Protein AF-A0A957KUV3-F1 (afdb_monomer_lite)

Foldseek 3Di:
DVVVVVVVVVVVVVVVVVVLVPDPVNVVVDPDPDPPDPCCVPVVVVVVVVVLVVVLVVLVVVLVVLLVLVVDDPPDPSNVVCVVVVPDSVVSSVVSCVVNVVSVVVVVVVVVVD

Secondary structure (DSSP, 8-state):
-HHHHHHHHHHHHHHHHHHHHH-HHHHTTS------SHHHHHHHHHHHHHHHHHHHHHHHHHHHHHHHHTTSPTTSHHHHHHHHTT--HHHHHHHHHHHHHHHHHHHHHHHHT-

pLDDT: mean 89.15, std 7.23, range [62.38, 97.25]

Sequence (114 aa):
MTRYFVTFATLLATIGWLVLSYMPQVAGRLPQLSFDSEFAAWSLPILASLTLLAFIGLQVNLVGATRGMFRHAPGSDEAEAVALFNLTRGRELFWTVIPLVSTAMLAFWLWAAR

Structure (mmCIF, N/CA/C/O backbone):
data_AF-A0A957KUV3-F1
#
_entry.id   AF-A0A957KUV3-F1
#
loop_
_atom_site.group_PDB
_atom_site.id
_atom_site.type_symbol
_atom_site.label_atom_id
_atom_site.label_alt_id
_atom_site.label_comp_id
_atom_site.label_asym_id
_atom_site.label_entity_id
_atom_site.label_seq_id
_atom_site.pdbx_PDB_ins_code
_atom_site.Cartn_x
_atom_site.Cartn_y
_atom_site.Cartn_z
_atom_site.occupancy
_atom_site.B_iso_or_equiv
_atom_site.auth_seq_id
_atom_site.auth_comp_id
_atom_site.auth_asym_id
_atom_site.auth_atom_id
_atom_site.pdbx_PDB_model_num
ATOM 1 N N . MET A 1 1 ? -29.167 -19.156 -19.727 1.00 62.38 1 MET A N 1
ATOM 2 C CA . MET A 1 1 ? -27.972 -19.756 -20.367 1.00 62.38 1 MET A CA 1
ATOM 3 C C . MET A 1 1 ? -26.865 -18.736 -20.635 1.00 62.38 1 MET A C 1
ATOM 5 O O . MET A 1 1 ? -25.726 -19.018 -20.296 1.00 62.38 1 MET A O 1
ATOM 9 N N . THR A 1 2 ? -27.176 -17.529 -21.120 1.00 81.69 2 THR A N 1
ATOM 10 C CA . THR A 1 2 ? -26.186 -16.477 -21.438 1.00 81.69 2 THR A CA 1
ATOM 11 C C . THR A 1 2 ? -25.291 -16.064 -2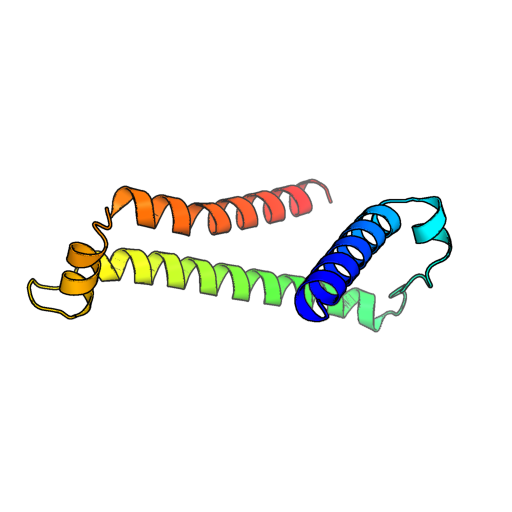0.262 1.00 81.69 2 THR A C 1
ATOM 13 O O . THR A 1 2 ? -24.090 -15.928 -20.442 1.00 81.69 2 THR A O 1
ATOM 16 N N . ARG A 1 3 ? -25.834 -15.939 -19.038 1.00 83.69 3 ARG A N 1
ATOM 17 C CA . ARG A 1 3 ? -25.037 -15.602 -17.839 1.00 83.69 3 ARG A CA 1
ATOM 18 C C . ARG A 1 3 ? -23.945 -16.632 -17.537 1.00 83.69 3 ARG A C 1
ATOM 20 O O . ARG A 1 3 ? -22.797 -16.249 -17.380 1.00 83.69 3 ARG A O 1
ATOM 27 N N . TYR A 1 4 ? -24.287 -17.922 -17.509 1.00 93.00 4 TYR A N 1
ATOM 28 C CA . TYR A 1 4 ? -23.316 -18.984 -17.223 1.00 93.00 4 TYR A CA 1
ATOM 29 C C . TYR A 1 4 ? -22.239 -19.088 -18.301 1.00 93.00 4 TYR A C 1
ATOM 31 O O . TYR A 1 4 ? -21.070 -19.256 -17.974 1.00 93.00 4 TYR A O 1
ATOM 39 N N . PHE A 1 5 ? -22.621 -18.922 -19.569 1.00 95.81 5 PHE A N 1
ATOM 40 C CA . PHE A 1 5 ? -21.666 -18.889 -20.672 1.00 95.81 5 PHE A CA 1
ATOM 41 C C . PHE A 1 5 ? -20.685 -17.717 -20.542 1.00 95.81 5 PHE A C 1
ATOM 43 O O . PHE A 1 5 ? -19.481 -17.927 -20.638 1.00 95.81 5 PHE A O 1
ATOM 50 N N . VAL A 1 6 ? -21.177 -16.505 -20.257 1.00 93.88 6 VAL A N 1
ATOM 51 C CA . VAL A 1 6 ? -20.323 -15.320 -20.069 1.00 93.88 6 VAL A CA 1
ATOM 52 C C . VAL A 1 6 ? -19.405 -15.493 -18.862 1.00 93.88 6 VAL A C 1
ATOM 54 O O . VAL A 1 6 ? -18.205 -15.297 -18.997 1.00 93.88 6 VAL A O 1
ATOM 57 N N . THR A 1 7 ? -19.922 -15.931 -17.710 1.00 94.06 7 THR A N 1
ATOM 58 C CA . THR A 1 7 ? -19.099 -16.189 -16.517 1.00 94.06 7 THR A CA 1
ATOM 59 C C . THR A 1 7 ? -18.006 -17.218 -16.796 1.00 94.06 7 THR A C 1
ATOM 61 O O . THR A 1 7 ? -16.856 -17.010 -16.418 1.00 94.06 7 THR A O 1
ATOM 64 N N . PHE A 1 8 ? -18.342 -18.309 -17.487 1.00 96.56 8 PHE A N 1
ATOM 65 C CA . PHE A 1 8 ? -17.379 -19.347 -17.839 1.00 96.56 8 PHE A CA 1
ATOM 66 C C . PHE A 1 8 ? -16.333 -18.848 -18.846 1.00 96.56 8 PHE A C 1
ATOM 68 O O . PHE A 1 8 ? -15.144 -19.102 -18.673 1.00 96.56 8 PHE A O 1
ATOM 75 N N . ALA A 1 9 ? -16.749 -18.077 -19.853 1.00 96.19 9 ALA A N 1
ATOM 76 C CA . ALA A 1 9 ? -15.846 -17.459 -20.818 1.00 96.19 9 ALA A CA 1
ATOM 77 C C . ALA A 1 9 ? -14.889 -16.461 -20.148 1.00 96.19 9 ALA A C 1
ATOM 79 O O . ALA A 1 9 ? -13.693 -16.487 -20.427 1.00 96.19 9 ALA A O 1
ATOM 80 N N . THR A 1 10 ? -15.382 -15.626 -19.228 1.00 94.25 10 THR A N 1
ATOM 81 C CA . THR A 1 10 ? -14.542 -14.706 -18.450 1.00 94.25 10 THR A CA 1
ATOM 82 C C . THR A 1 10 ? -13.556 -15.472 -17.580 1.00 94.25 10 THR A C 1
ATOM 84 O O . THR A 1 10 ? -12.376 -15.147 -17.596 1.00 94.25 10 THR A O 1
ATOM 87 N N . LEU A 1 11 ? -13.999 -16.522 -16.882 1.00 95.50 11 LEU A N 1
ATOM 88 C CA . LEU A 1 11 ? -13.117 -17.362 -16.072 1.00 95.50 11 LEU A CA 1
ATOM 89 C C . LEU A 1 11 ? -11.994 -17.977 -16.918 1.00 95.50 11 LEU A C 1
ATOM 91 O O . LEU A 1 11 ? -10.827 -17.883 -16.544 1.00 95.50 11 LEU A O 1
ATOM 95 N N . LEU A 1 12 ? -12.327 -18.561 -18.074 1.00 97.25 12 LEU A N 1
ATOM 96 C CA . LEU A 1 12 ? -11.334 -19.117 -18.994 1.00 97.25 12 LEU A CA 1
ATOM 97 C C . LEU A 1 12 ? -10.379 -18.050 -19.528 1.00 97.25 12 LEU A C 1
ATOM 99 O O . LEU A 1 12 ? -9.178 -18.298 -19.598 1.00 97.25 12 LEU A O 1
ATOM 103 N N . ALA A 1 13 ? -10.884 -16.862 -19.862 1.00 95.94 13 ALA A N 1
ATOM 104 C CA . ALA A 1 13 ? -10.053 -15.746 -20.295 1.00 95.94 13 ALA A CA 1
ATOM 105 C C . ALA A 1 13 ? -9.091 -15.295 -19.186 1.00 95.94 13 ALA A C 1
ATOM 107 O O . ALA A 1 13 ? -7.913 -15.089 -19.457 1.00 95.94 13 ALA A O 1
ATOM 108 N N . THR A 1 14 ? -9.552 -15.200 -17.935 1.00 95.38 14 THR A N 1
ATOM 109 C CA . THR A 1 14 ? -8.711 -14.843 -16.784 1.00 95.38 14 THR A CA 1
ATOM 110 C C . THR A 1 14 ? -7.648 -15.902 -16.518 1.00 95.38 14 THR A C 1
ATOM 112 O O . THR A 1 14 ? -6.482 -15.555 -16.355 1.00 95.38 14 THR A O 1
ATOM 115 N N . ILE A 1 15 ? -8.016 -17.186 -16.516 1.00 96.12 15 ILE A N 1
ATOM 116 C CA . ILE A 1 15 ? -7.060 -18.288 -16.337 1.00 96.12 15 ILE A CA 1
ATOM 117 C C . ILE A 1 15 ? -6.038 -18.286 -17.476 1.00 96.12 15 ILE A C 1
ATOM 119 O O . ILE A 1 15 ? -4.839 -18.342 -17.218 1.00 96.12 15 ILE A O 1
ATOM 123 N N . GLY A 1 16 ? -6.497 -18.175 -18.725 1.00 94.56 16 GLY A N 1
ATOM 124 C CA . GLY A 1 16 ? -5.635 -18.113 -19.901 1.00 94.56 16 GLY A CA 1
ATOM 125 C C . GLY A 1 16 ? -4.667 -16.937 -19.831 1.00 94.56 16 GLY A C 1
ATOM 126 O O . GLY A 1 16 ? -3.466 -17.127 -19.990 1.00 94.56 16 GLY A O 1
ATOM 127 N N . TRP A 1 17 ? -5.164 -15.743 -19.511 1.00 91.88 17 TRP A N 1
ATOM 128 C CA . TRP A 1 17 ? -4.336 -14.558 -19.305 1.00 91.88 17 TRP A CA 1
ATOM 129 C C . TRP A 1 17 ? -3.278 -14.781 -18.224 1.00 91.88 17 TRP A C 1
ATOM 131 O O . TRP A 1 17 ? -2.109 -14.468 -18.437 1.00 91.88 17 TRP A O 1
ATOM 141 N N . LEU A 1 18 ? -3.665 -15.354 -17.084 1.00 89.19 18 LEU A N 1
ATOM 142 C CA . LEU A 1 18 ? -2.768 -15.568 -15.954 1.00 89.19 18 LEU A CA 1
ATOM 143 C C . LEU A 1 18 ? -1.665 -16.568 -16.316 1.00 89.19 18 LEU A C 1
ATOM 145 O O . LEU A 1 18 ? -0.493 -16.263 -16.140 1.00 89.19 18 LEU A O 1
ATOM 149 N N . VAL A 1 19 ? -2.015 -17.705 -16.923 1.00 92.50 19 VAL A N 1
ATOM 150 C CA . VAL A 1 19 ? -1.039 -18.699 -17.399 1.00 92.50 19 VAL A CA 1
ATOM 151 C C . VAL A 1 19 ? -0.089 -18.088 -18.429 1.00 92.50 19 VAL A C 1
ATOM 153 O O . VAL A 1 19 ? 1.127 -18.197 -18.279 1.00 92.50 19 VAL A O 1
ATOM 156 N N . LEU A 1 20 ? -0.623 -17.405 -19.446 1.00 89.69 20 LEU A N 1
ATOM 157 C CA . LEU A 1 20 ? 0.181 -16.781 -20.498 1.00 89.69 20 LEU A CA 1
ATOM 158 C C . LEU A 1 20 ? 1.111 -15.691 -19.943 1.00 89.69 20 LEU A C 1
ATOM 160 O O . LEU A 1 20 ? 2.235 -15.570 -20.419 1.00 89.69 20 LEU A O 1
ATOM 164 N N . SER A 1 21 ? 0.687 -14.958 -18.909 1.00 82.88 21 SER A N 1
ATOM 165 C CA . SER A 1 21 ? 1.497 -13.918 -18.254 1.00 82.88 21 SER A CA 1
ATOM 166 C C . SER A 1 21 ? 2.747 -14.475 -17.563 1.00 82.88 21 SER A C 1
ATOM 168 O O . SER A 1 21 ? 3.732 -13.755 -17.426 1.00 82.88 21 SER A O 1
ATOM 170 N N . TYR A 1 22 ? 2.731 -15.748 -17.153 1.00 85.06 22 TYR A N 1
ATOM 171 C CA . TYR A 1 22 ? 3.875 -16.417 -16.521 1.00 85.06 22 TYR A CA 1
ATOM 172 C C . TYR A 1 22 ? 4.648 -17.348 -17.470 1.00 85.06 22 TYR A C 1
ATOM 174 O O . TYR A 1 22 ? 5.672 -17.899 -17.068 1.00 85.06 22 TYR A O 1
ATOM 182 N N . MET A 1 23 ? 4.209 -17.530 -18.724 1.00 89.88 23 MET A N 1
ATOM 183 C CA . MET A 1 23 ? 4.944 -18.328 -19.713 1.00 89.88 23 MET A CA 1
ATOM 184 C C . MET A 1 23 ? 6.103 -17.518 -20.323 1.00 89.88 23 MET A C 1
ATOM 186 O O . MET A 1 23 ? 5.854 -16.541 -21.038 1.00 89.88 23 MET A O 1
ATOM 190 N N . PRO A 1 24 ? 7.372 -17.947 -20.159 1.00 83.06 24 PRO A N 1
ATOM 191 C CA . PRO A 1 24 ? 8.529 -17.213 -20.682 1.00 83.06 24 PRO A CA 1
ATOM 192 C C . PRO A 1 24 ? 8.490 -17.011 -22.203 1.00 83.06 24 PRO A C 1
ATOM 194 O O . PRO A 1 24 ? 8.910 -15.976 -22.715 1.00 83.06 24 PRO A O 1
ATOM 197 N N . GLN A 1 25 ? 7.942 -17.986 -22.937 1.00 87.50 25 GLN A N 1
ATOM 198 C CA . GLN A 1 25 ? 7.836 -17.949 -24.398 1.00 87.50 25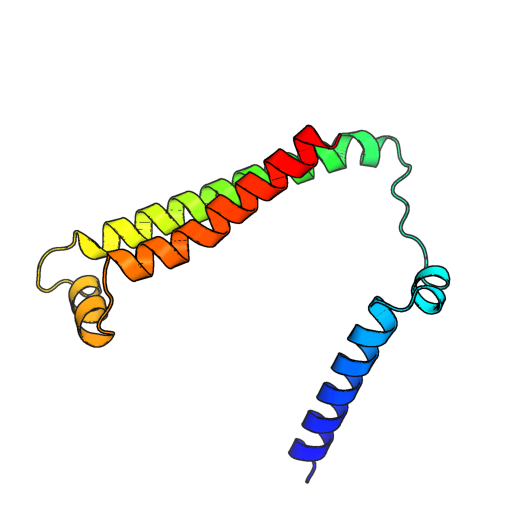 GLN A CA 1
ATOM 199 C C . GLN A 1 25 ? 6.853 -16.879 -24.891 1.00 87.50 25 GLN A C 1
ATOM 201 O O . GLN A 1 25 ? 6.990 -16.396 -26.013 1.00 87.50 25 GLN A O 1
ATOM 206 N N . VAL A 1 26 ? 5.857 -16.527 -24.073 1.00 84.50 26 VAL A N 1
ATOM 207 C CA . VAL A 1 26 ? 4.880 -15.472 -24.372 1.00 84.50 26 VAL A CA 1
ATOM 208 C C . VAL A 1 26 ? 5.449 -14.121 -23.962 1.00 84.50 26 VAL A C 1
ATOM 210 O O . VAL A 1 26 ? 5.414 -13.188 -24.760 1.00 84.50 26 VAL A O 1
ATOM 213 N N . ALA A 1 27 ? 6.055 -14.039 -22.774 1.00 78.75 27 ALA A N 1
ATOM 214 C CA . ALA A 1 27 ? 6.720 -12.833 -22.289 1.00 78.75 27 ALA A CA 1
ATOM 215 C C . ALA A 1 27 ? 7.782 -12.315 -23.277 1.00 78.75 27 ALA A C 1
ATOM 217 O O . ALA A 1 27 ? 7.831 -11.121 -23.552 1.00 78.75 27 ALA A O 1
ATOM 218 N N . GLY A 1 28 ? 8.566 -13.211 -23.890 1.00 79.31 28 GLY A N 1
ATOM 219 C CA . GLY A 1 28 ? 9.564 -12.847 -24.904 1.00 79.31 28 GLY A CA 1
ATOM 220 C C . GLY A 1 28 ? 8.998 -12.347 -26.242 1.00 79.31 28 GLY A C 1
ATOM 221 O O . GLY A 1 28 ? 9.758 -11.843 -27.061 1.00 79.31 28 GLY A O 1
ATOM 222 N N . ARG A 1 29 ? 7.687 -12.487 -26.489 1.00 84.06 29 ARG A N 1
ATOM 223 C CA . ARG A 1 29 ? 7.005 -11.990 -27.701 1.00 84.06 29 ARG A CA 1
ATOM 224 C C . ARG A 1 29 ? 6.244 -10.687 -27.478 1.00 84.06 29 ARG A C 1
ATOM 226 O O . ARG A 1 29 ? 5.794 -10.084 -28.449 1.00 84.06 29 ARG A O 1
ATOM 233 N N . LEU A 1 30 ? 6.052 -10.279 -26.226 1.00 80.06 30 LEU A N 1
ATOM 234 C CA . LEU A 1 30 ? 5.414 -9.010 -25.911 1.00 80.06 30 LEU A CA 1
ATOM 235 C C . LEU A 1 30 ? 6.395 -7.861 -26.187 1.00 80.06 30 LEU A C 1
ATOM 237 O O . LEU A 1 30 ? 7.598 -8.024 -25.966 1.00 80.06 30 LEU A O 1
ATOM 241 N N . PRO A 1 31 ? 5.910 -6.699 -26.662 1.00 77.56 31 PRO A N 1
ATOM 242 C CA . PRO A 1 31 ? 6.754 -5.524 -26.791 1.00 77.56 31 PRO A CA 1
ATOM 243 C C . PRO A 1 31 ? 7.339 -5.184 -25.420 1.00 77.56 31 PRO A C 1
ATOM 245 O O . PRO A 1 31 ? 6.609 -4.981 -24.448 1.00 77.56 31 PRO A O 1
ATOM 248 N N . GLN A 1 32 ? 8.666 -5.154 -25.343 1.00 73.81 32 GLN A N 1
ATOM 249 C CA . GLN A 1 32 ? 9.354 -4.748 -24.130 1.00 73.81 32 GLN A CA 1
ATOM 250 C C . GLN A 1 32 ? 9.246 -3.231 -24.008 1.00 73.81 32 GLN A C 1
ATOM 252 O O . GLN A 1 32 ? 9.780 -2.489 -24.830 1.00 73.81 32 GLN A O 1
ATOM 257 N N . LEU A 1 33 ? 8.526 -2.771 -22.987 1.00 73.94 33 LEU A N 1
ATOM 258 C CA . LEU A 1 33 ? 8.568 -1.375 -22.572 1.00 73.94 33 LEU A CA 1
ATOM 259 C C . LEU A 1 33 ? 9.918 -1.143 -21.888 1.00 73.94 33 LEU A C 1
ATOM 261 O O . LEU A 1 33 ? 10.062 -1.430 -20.700 1.00 73.94 33 LEU A O 1
ATOM 265 N N . SER A 1 34 ? 10.911 -0.677 -22.646 1.00 75.56 34 SER A N 1
ATOM 266 C CA . SER A 1 34 ? 12.161 -0.181 -22.077 1.00 75.56 34 SER A CA 1
ATOM 267 C C . SER A 1 34 ? 12.051 1.322 -21.843 1.00 75.56 34 SER A C 1
ATOM 269 O O . SER A 1 34 ? 11.551 2.085 -22.672 1.00 75.56 34 SER A O 1
ATOM 271 N N . PHE A 1 35 ? 12.478 1.747 -20.661 1.00 75.75 35 PHE A N 1
ATOM 272 C CA . PHE A 1 35 ? 12.496 3.146 -20.264 1.00 75.75 35 PHE A CA 1
ATOM 273 C C . PHE A 1 35 ? 13.953 3.606 -20.196 1.00 75.75 35 PHE A C 1
ATOM 275 O O . PHE A 1 35 ? 14.459 3.946 -19.133 1.00 75.75 35 PHE A O 1
ATOM 282 N N . ASP A 1 36 ? 14.627 3.583 -21.348 1.00 76.69 36 ASP A N 1
ATOM 283 C CA . ASP A 1 36 ? 16.068 3.863 -21.462 1.00 76.69 36 ASP A CA 1
ATOM 284 C C . ASP A 1 36 ? 16.379 5.357 -21.653 1.00 76.69 36 ASP A C 1
ATOM 286 O O . ASP A 1 36 ? 17.510 5.744 -21.942 1.00 76.69 36 ASP A O 1
ATOM 290 N N . SER A 1 37 ? 15.372 6.225 -21.527 1.00 85.31 37 SER A N 1
ATOM 291 C CA . SER A 1 37 ? 15.581 7.665 -21.633 1.00 85.31 37 SER A CA 1
ATOM 292 C C . SER A 1 37 ? 16.228 8.217 -20.364 1.00 85.31 37 SER A C 1
ATOM 294 O O . SER A 1 37 ? 15.904 7.808 -19.248 1.00 85.31 37 SER A O 1
ATOM 296 N N . GLU A 1 38 ? 17.092 9.220 -20.528 1.00 86.69 38 GLU A N 1
ATOM 297 C CA . GLU A 1 38 ? 17.683 9.958 -19.405 1.00 86.69 38 GLU A CA 1
ATOM 298 C C . GLU A 1 38 ? 16.594 10.498 -18.464 1.00 86.69 38 GLU A C 1
ATOM 300 O O . GLU A 1 38 ? 16.719 10.414 -17.245 1.00 86.69 38 GLU A O 1
ATOM 305 N N . PHE A 1 39 ? 15.466 10.946 -19.032 1.00 87.50 39 PHE A N 1
ATOM 306 C CA . PHE A 1 39 ? 14.292 11.369 -18.273 1.00 87.50 39 PHE A CA 1
ATOM 307 C C . PHE A 1 39 ? 13.736 10.266 -17.365 1.00 87.50 39 PHE A C 1
ATOM 309 O O . PHE A 1 39 ? 13.465 10.513 -16.189 1.00 87.50 39 PHE A O 1
ATOM 316 N N . ALA A 1 40 ? 13.562 9.047 -17.878 1.00 87.12 40 ALA A N 1
ATOM 317 C CA . ALA A 1 40 ? 1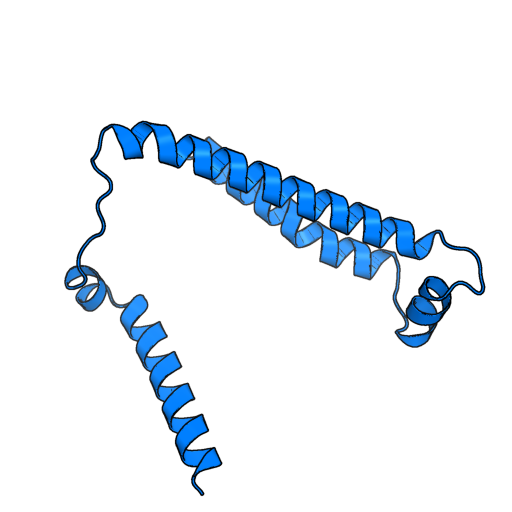3.057 7.935 -17.082 1.00 87.12 40 ALA A CA 1
ATOM 318 C C . ALA A 1 40 ? 14.045 7.511 -15.985 1.00 87.12 40 ALA A C 1
ATOM 320 O O . ALA A 1 40 ? 13.618 7.211 -14.869 1.00 87.12 40 ALA A O 1
ATOM 321 N N . ALA A 1 41 ? 15.349 7.557 -16.272 1.00 87.56 41 ALA A N 1
ATOM 322 C CA . ALA A 1 41 ? 16.396 7.165 -15.334 1.00 87.56 41 ALA A CA 1
ATOM 323 C C . ALA A 1 41 ? 16.368 7.980 -14.029 1.00 87.56 41 ALA A C 1
ATOM 325 O O . ALA A 1 41 ? 16.551 7.409 -12.954 1.00 87.56 41 ALA A O 1
ATOM 326 N N . TRP A 1 42 ? 16.092 9.290 -14.094 1.00 88.50 42 TRP A N 1
ATOM 327 C CA . TRP A 1 42 ? 15.993 10.127 -12.892 1.00 88.50 42 TRP A CA 1
ATOM 328 C C . TRP A 1 42 ? 14.563 10.254 -12.346 1.00 88.50 42 TRP A C 1
ATOM 330 O O . TRP A 1 42 ? 14.383 10.325 -11.129 1.00 88.50 42 TRP A O 1
ATOM 340 N N . SER A 1 4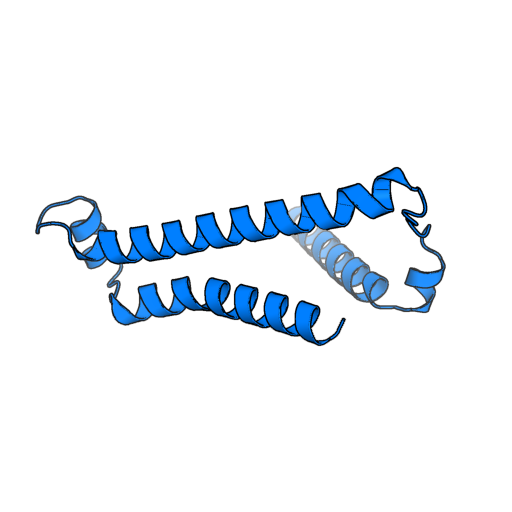3 ? 13.533 10.258 -13.202 1.00 93.56 43 SER A N 1
ATOM 341 C CA . SER A 1 43 ? 12.146 10.483 -12.763 1.00 93.56 43 SER A CA 1
ATOM 342 C C . SER A 1 43 ? 11.499 9.252 -12.122 1.00 93.56 43 SER A C 1
ATOM 344 O O . SER A 1 43 ? 10.783 9.398 -11.129 1.00 93.56 43 SER A O 1
ATOM 346 N N . LEU A 1 44 ? 11.768 8.036 -12.619 1.00 90.56 44 LEU A N 1
ATOM 347 C CA . LEU A 1 44 ? 11.159 6.809 -12.091 1.00 90.56 44 LEU A CA 1
ATOM 348 C C . LEU A 1 44 ? 11.564 6.513 -10.637 1.00 90.56 44 LEU A C 1
ATOM 350 O O . LEU A 1 44 ? 10.670 6.211 -9.845 1.00 90.56 44 LEU A O 1
ATOM 354 N N . PRO A 1 45 ? 12.844 6.637 -10.221 1.00 90.25 45 PRO A N 1
ATOM 355 C CA . PRO A 1 45 ? 13.214 6.462 -8.816 1.00 90.25 45 PRO A CA 1
ATOM 356 C C . PRO A 1 45 ? 12.541 7.475 -7.884 1.00 90.25 45 PRO A C 1
ATOM 358 O O . PRO A 1 45 ? 12.123 7.114 -6.781 1.00 90.25 45 PRO A O 1
ATOM 361 N N . ILE A 1 46 ? 12.398 8.730 -8.324 1.00 94.12 46 ILE A N 1
ATOM 362 C CA . ILE A 1 46 ? 11.711 9.776 -7.554 1.00 94.12 46 ILE A CA 1
ATOM 363 C C . ILE A 1 46 ? 10.227 9.437 -7.428 1.00 94.12 46 ILE A C 1
ATOM 365 O O . ILE A 1 46 ? 9.697 9.421 -6.319 1.00 94.12 46 ILE A O 1
ATOM 369 N N . LEU A 1 47 ? 9.565 9.112 -8.541 1.00 94.81 47 LEU A N 1
ATOM 370 C CA . LEU A 1 47 ? 8.150 8.752 -8.554 1.00 94.81 47 LEU A CA 1
ATOM 371 C C . LEU A 1 47 ? 7.876 7.521 -7.683 1.00 94.81 47 LEU A C 1
ATOM 373 O O . LEU A 1 47 ? 6.924 7.526 -6.901 1.00 94.81 47 LEU A O 1
ATOM 377 N N . ALA A 1 48 ? 8.724 6.495 -7.768 1.00 91.19 48 ALA A N 1
ATOM 378 C CA . ALA A 1 48 ? 8.635 5.305 -6.931 1.00 91.19 48 ALA A CA 1
ATOM 379 C C . ALA A 1 48 ? 8.779 5.654 -5.442 1.00 91.19 48 ALA A C 1
ATOM 381 O O . ALA A 1 48 ? 7.976 5.200 -4.629 1.00 91.19 48 ALA A O 1
ATOM 382 N N . SER A 1 49 ? 9.742 6.511 -5.091 1.00 93.69 49 SER A N 1
ATOM 383 C CA . SER A 1 49 ? 9.968 6.948 -3.707 1.00 93.69 49 SER A CA 1
ATOM 384 C C . SER A 1 49 ? 8.791 7.761 -3.163 1.00 93.69 49 SER A C 1
ATOM 386 O O . SER A 1 49 ? 8.304 7.483 -2.070 1.00 93.69 49 SER A O 1
ATOM 388 N N . LEU A 1 50 ? 8.281 8.726 -3.934 1.00 97.12 50 LEU A N 1
ATOM 389 C CA . LEU A 1 50 ? 7.111 9.526 -3.558 1.00 97.12 50 LEU A CA 1
ATOM 390 C C . LEU A 1 50 ? 5.863 8.656 -3.395 1.00 97.12 50 LEU A C 1
ATOM 392 O O . LEU A 1 50 ? 5.124 8.813 -2.424 1.00 97.12 50 LEU A O 1
ATOM 396 N N . THR A 1 51 ? 5.652 7.709 -4.309 1.00 95.25 51 THR A N 1
ATOM 397 C CA . THR A 1 51 ? 4.515 6.784 -4.251 1.00 95.25 51 THR A CA 1
ATOM 398 C C . THR A 1 51 ? 4.617 5.865 -3.038 1.00 95.25 51 THR A C 1
ATOM 400 O O . THR A 1 51 ? 3.627 5.679 -2.334 1.00 95.25 51 THR A O 1
ATOM 403 N N . LEU A 1 52 ? 5.810 5.344 -2.736 1.00 94.12 52 LEU A N 1
ATOM 404 C CA . LEU A 1 52 ? 6.052 4.536 -1.541 1.00 94.12 52 LEU A CA 1
ATOM 405 C C . LEU A 1 52 ? 5.769 5.332 -0.261 1.00 94.12 52 LEU A C 1
ATOM 407 O O . LEU A 1 52 ? 5.073 4.835 0.621 1.00 94.12 52 LEU A O 1
ATOM 411 N N . LEU A 1 53 ? 6.259 6.570 -0.167 1.00 96.25 53 LEU A N 1
ATOM 412 C CA . LEU A 1 53 ? 6.015 7.439 0.986 1.00 96.25 53 LEU A CA 1
ATOM 413 C C . LEU A 1 53 ? 4.527 7.753 1.159 1.00 96.25 53 LEU A C 1
ATOM 415 O O . LEU A 1 53 ? 4.006 7.640 2.268 1.00 96.25 53 LEU A O 1
ATOM 419 N N . ALA A 1 54 ? 3.830 8.095 0.073 1.00 96.88 54 ALA A N 1
ATOM 420 C CA . ALA A 1 54 ? 2.389 8.327 0.097 1.00 96.88 54 ALA A CA 1
ATOM 421 C C . ALA A 1 54 ? 1.630 7.071 0.551 1.00 96.88 54 ALA A C 1
ATOM 423 O O . ALA A 1 54 ? 0.756 7.145 1.414 1.00 96.88 54 ALA A O 1
ATOM 424 N N . PHE A 1 55 ? 2.006 5.905 0.027 1.00 95.38 55 PHE A N 1
ATOM 425 C CA . PHE A 1 55 ? 1.394 4.629 0.375 1.00 95.38 55 PHE A CA 1
ATOM 426 C C . PHE A 1 55 ? 1.627 4.244 1.844 1.00 95.38 55 PHE A C 1
ATOM 428 O O . PHE A 1 55 ? 0.690 3.829 2.525 1.00 95.38 55 PHE A O 1
ATOM 435 N N . ILE A 1 56 ? 2.841 4.431 2.370 1.00 95.75 56 ILE A N 1
ATOM 436 C CA . ILE A 1 56 ? 3.144 4.250 3.798 1.00 95.75 56 ILE A CA 1
ATOM 437 C C . ILE A 1 56 ? 2.325 5.231 4.644 1.00 95.75 56 ILE A C 1
ATOM 439 O O . ILE A 1 56 ? 1.726 4.823 5.637 1.00 95.75 56 ILE A O 1
ATOM 443 N N . GLY A 1 57 ? 2.249 6.502 4.242 1.00 96.38 57 GLY A N 1
ATOM 444 C CA . GLY A 1 57 ? 1.468 7.526 4.937 1.00 96.38 57 GLY A CA 1
ATOM 445 C C . GLY A 1 57 ? -0.014 7.164 5.049 1.00 96.38 57 GLY A C 1
ATOM 446 O O . GLY A 1 57 ? -0.585 7.249 6.137 1.00 96.38 57 GLY A O 1
ATOM 447 N N . LEU A 1 58 ? -0.620 6.682 3.960 1.00 95.50 58 LEU A N 1
ATOM 448 C CA . LEU A 1 58 ? -2.001 6.190 3.956 1.00 95.50 58 LEU A CA 1
ATOM 449 C C . LEU A 1 58 ? -2.183 4.993 4.893 1.00 95.50 58 LEU A C 1
ATOM 451 O O . LEU A 1 58 ? -3.130 4.962 5.672 1.00 95.50 58 LEU A O 1
ATOM 455 N N . GLN A 1 59 ? -1.264 4.029 4.876 1.00 95.31 59 GLN A N 1
ATOM 456 C CA . GLN A 1 59 ? -1.344 2.863 5.758 1.00 95.31 59 GLN A CA 1
ATOM 457 C C . GLN A 1 59 ? -1.189 3.232 7.237 1.00 95.31 59 GLN A C 1
ATOM 459 O O . GLN A 1 59 ? -1.942 2.744 8.077 1.00 95.31 59 GLN A O 1
ATOM 464 N N . VAL A 1 60 ? -0.271 4.140 7.573 1.00 96.06 60 VAL A N 1
ATOM 465 C CA . VAL A 1 60 ? -0.134 4.670 8.938 1.00 96.06 60 VAL A CA 1
ATOM 466 C C . VAL A 1 60 ? -1.407 5.403 9.364 1.00 96.06 60 VAL A C 1
ATOM 468 O O . VAL A 1 60 ? -1.876 5.205 10.487 1.00 96.06 60 VAL A O 1
ATOM 471 N N . ASN A 1 61 ? -2.004 6.201 8.472 1.00 96.69 61 ASN A N 1
ATOM 472 C CA . ASN A 1 61 ? -3.283 6.859 8.727 1.00 96.69 61 ASN A CA 1
ATOM 473 C C . ASN A 1 61 ? -4.400 5.836 8.995 1.00 96.69 61 ASN A C 1
ATOM 475 O O . ASN A 1 61 ? -5.121 5.988 9.978 1.00 96.69 61 ASN A O 1
ATOM 479 N N . LEU A 1 62 ? -4.479 4.753 8.215 1.00 94.44 62 LEU A N 1
ATOM 480 C CA . LEU A 1 62 ? -5.442 3.665 8.416 1.00 94.44 62 LEU A CA 1
ATOM 481 C C . LEU A 1 62 ? -5.247 2.938 9.749 1.00 94.44 62 LEU A C 1
ATOM 483 O O . LEU A 1 62 ? -6.224 2.671 10.451 1.00 94.44 62 LEU A O 1
ATOM 487 N N . VAL A 1 63 ? -4.006 2.650 10.148 1.00 94.94 63 VAL A N 1
ATOM 488 C CA . VAL A 1 63 ? -3.708 2.081 11.475 1.00 94.94 63 VAL A CA 1
ATOM 489 C C . VAL A 1 63 ? -4.153 3.048 12.578 1.00 94.94 63 VAL A C 1
ATOM 491 O O . VAL A 1 63 ? -4.765 2.632 13.565 1.00 94.94 63 VAL A O 1
ATOM 494 N N . GLY A 1 64 ? -3.890 4.346 12.403 1.00 93.44 64 GLY A N 1
ATOM 495 C CA . GLY A 1 64 ? -4.330 5.407 13.308 1.00 93.44 64 GLY A CA 1
ATOM 496 C C . GLY A 1 64 ? -5.851 5.486 13.434 1.00 93.44 64 GLY A C 1
ATOM 497 O O . GLY A 1 64 ? -6.364 5.496 14.552 1.00 93.44 64 GLY A O 1
ATOM 498 N N . ALA A 1 65 ? -6.568 5.464 12.311 1.00 91.94 65 ALA A N 1
ATOM 499 C CA . ALA A 1 65 ? -8.027 5.461 12.253 1.00 91.94 65 ALA A CA 1
ATOM 500 C C . ALA A 1 65 ? -8.615 4.197 12.896 1.00 91.94 65 ALA A C 1
ATOM 502 O O . ALA A 1 65 ? -9.488 4.294 13.755 1.00 91.94 65 ALA A O 1
ATOM 503 N N . THR A 1 66 ? -8.054 3.021 12.591 1.00 92.06 66 THR A N 1
ATOM 504 C CA . THR A 1 66 ? -8.443 1.740 13.209 1.00 92.06 66 THR A CA 1
ATOM 505 C C . THR A 1 66 ? -8.266 1.797 14.723 1.00 92.06 66 THR A C 1
ATOM 507 O O . THR A 1 66 ? -9.142 1.383 15.476 1.00 92.06 66 THR A O 1
ATOM 510 N N . ARG A 1 67 ? -7.152 2.359 15.211 1.00 92.44 67 ARG A N 1
ATOM 511 C CA . ARG A 1 67 ? -6.928 2.562 16.649 1.00 92.44 67 ARG A CA 1
ATOM 512 C C . ARG A 1 67 ? -7.914 3.568 17.246 1.00 92.44 67 ARG A C 1
ATOM 514 O O . ARG A 1 67 ? -8.342 3.368 18.382 1.00 92.44 67 ARG A O 1
ATOM 521 N N . GLY A 1 68 ? -8.211 4.646 16.524 1.00 88.62 68 GLY A N 1
ATOM 522 C CA . GLY A 1 68 ? -9.144 5.701 16.919 1.00 88.62 68 GLY A CA 1
ATOM 523 C C . GLY A 1 68 ? -10.566 5.182 17.098 1.00 88.62 68 GLY A C 1
ATOM 524 O O . GLY A 1 68 ? -11.177 5.479 18.117 1.00 88.62 68 GLY A O 1
ATOM 525 N N . MET A 1 69 ? -11.028 4.312 16.195 1.00 88.00 69 MET A N 1
ATOM 526 C CA . MET A 1 69 ? -12.352 3.679 16.231 1.00 88.00 69 MET A CA 1
ATOM 527 C C . MET A 1 69 ? -12.673 3.055 17.600 1.00 88.00 69 MET A C 1
ATOM 529 O O . MET A 1 69 ? -13.765 3.244 18.120 1.00 88.00 69 MET A O 1
ATOM 533 N N . PHE A 1 70 ? -11.697 2.403 18.246 1.00 86.69 70 PHE A N 1
ATOM 534 C CA . PHE A 1 70 ? -11.870 1.769 19.564 1.00 86.69 70 PHE A CA 1
ATOM 535 C C . PHE A 1 70 ? -11.726 2.716 20.770 1.00 86.69 70 PHE A C 1
ATOM 537 O O . PHE A 1 70 ? -11.719 2.249 21.910 1.00 86.69 70 PHE A O 1
ATOM 544 N N . ARG A 1 71 ? -11.531 4.024 20.559 1.00 84.94 71 ARG A N 1
ATOM 545 C CA . ARG A 1 71 ? -11.419 5.028 21.635 1.00 84.94 71 ARG A CA 1
ATOM 546 C C . ARG A 1 71 ? -12.695 5.852 21.830 1.00 84.94 71 ARG A C 1
ATOM 548 O O . ARG A 1 71 ? -12.725 6.638 22.774 1.00 84.94 71 ARG A O 1
ATOM 555 N N . HIS A 1 72 ? -13.698 5.708 20.965 1.00 79.38 72 HIS A N 1
ATOM 556 C CA . HIS A 1 72 ? -14.921 6.507 21.030 1.00 79.38 72 HIS A CA 1
ATOM 557 C C . HIS A 1 72 ? -15.826 6.112 22.202 1.00 79.38 72 HIS A C 1
ATOM 559 O O . HIS A 1 72 ? -15.791 4.984 22.697 1.00 79.38 72 HIS A O 1
ATOM 565 N N . ALA A 1 73 ? -16.609 7.086 22.674 1.00 73.19 73 ALA A N 1
ATOM 566 C CA . ALA A 1 73 ? -17.510 6.911 23.803 1.00 73.19 73 ALA A CA 1
ATOM 567 C C . ALA A 1 73 ? -18.650 5.922 23.471 1.00 73.19 73 ALA A C 1
ATOM 569 O O . ALA A 1 73 ? -19.052 5.818 22.304 1.00 73.19 73 ALA A O 1
ATOM 570 N N . PRO A 1 74 ? -19.203 5.226 24.485 1.00 68.38 74 PRO A N 1
ATOM 571 C CA . PRO A 1 74 ? -20.410 4.419 24.321 1.00 68.38 74 PRO A CA 1
ATOM 572 C C . PRO A 1 74 ? -21.550 5.266 23.735 1.00 68.38 74 PRO A C 1
ATOM 574 O O . PRO A 1 74 ? -21.840 6.338 24.261 1.00 68.38 74 PRO A O 1
ATOM 577 N N . GLY A 1 75 ? -22.178 4.792 22.654 1.00 73.62 75 GLY A N 1
ATOM 578 C CA . GLY A 1 75 ? -23.276 5.492 21.966 1.00 73.62 75 GLY A CA 1
ATOM 579 C C . GLY A 1 75 ? -22.879 6.322 20.738 1.00 73.62 75 GLY A C 1
ATOM 580 O O . GLY A 1 75 ? -23.726 7.015 20.190 1.00 73.62 75 GLY A O 1
ATOM 581 N N . SER A 1 76 ? -21.617 6.264 20.303 1.00 83.94 76 SER A N 1
ATOM 582 C CA . SER A 1 76 ? -21.204 6.741 18.972 1.00 83.94 76 SER A CA 1
ATOM 583 C C . SER A 1 76 ? -21.534 5.712 17.883 1.00 83.94 76 SER A C 1
ATOM 585 O O . SER A 1 76 ? -21.488 4.509 18.152 1.00 83.94 76 SER A O 1
ATOM 587 N N . ASP A 1 77 ? -21.775 6.170 16.649 1.00 85.38 77 ASP A N 1
ATOM 588 C CA . ASP A 1 77 ? -21.997 5.308 15.472 1.00 85.38 77 ASP A CA 1
ATOM 589 C C . ASP A 1 77 ? -20.868 4.271 15.299 1.00 85.38 77 ASP A C 1
ATOM 591 O O . ASP A 1 77 ? -21.093 3.117 14.933 1.00 85.38 77 ASP A O 1
ATOM 595 N N . GLU A 1 78 ? -19.630 4.654 15.626 1.00 84.06 78 GLU A N 1
ATOM 596 C CA . GLU A 1 78 ? -18.458 3.776 15.561 1.00 84.06 78 GLU A CA 1
ATOM 597 C C . GLU A 1 78 ? -18.473 2.700 16.654 1.00 84.06 78 GLU A C 1
ATOM 599 O O . GLU A 1 78 ? -18.099 1.554 16.398 1.00 84.06 78 GLU A O 1
ATOM 604 N N . ALA A 1 79 ? -18.924 3.033 17.868 1.00 82.38 79 ALA A N 1
ATOM 605 C CA . ALA A 1 79 ? -19.082 2.060 18.948 1.00 82.38 79 ALA A CA 1
ATOM 606 C C . ALA A 1 79 ? -20.218 1.067 18.652 1.00 82.38 79 ALA A C 1
ATOM 608 O O . ALA A 1 79 ? -20.084 -0.123 18.951 1.00 82.38 79 ALA A O 1
ATOM 609 N N . GLU A 1 80 ? -21.302 1.533 18.028 1.00 85.81 80 GLU A N 1
ATOM 610 C CA . GLU A 1 80 ? -22.391 0.673 17.562 1.00 85.81 80 GLU A CA 1
ATOM 611 C C . GLU A 1 80 ? -21.913 -0.276 16.457 1.00 85.81 80 GLU A C 1
ATOM 613 O O . GLU A 1 80 ? -22.144 -1.481 16.548 1.00 85.81 80 GLU A O 1
ATOM 618 N N . ALA A 1 81 ? -21.153 0.218 15.475 1.00 85.50 81 ALA A N 1
ATOM 619 C CA . ALA A 1 81 ? -20.560 -0.617 14.432 1.00 85.50 81 ALA A CA 1
ATOM 620 C C . ALA A 1 81 ? -19.600 -1.678 15.005 1.00 85.50 81 ALA A C 1
ATOM 622 O O . ALA A 1 81 ? -19.660 -2.848 14.619 1.00 85.50 81 ALA A O 1
ATOM 623 N N . VAL A 1 82 ? -18.742 -1.306 15.962 1.00 87.88 82 VAL A N 1
ATOM 624 C CA . VAL A 1 82 ? -17.838 -2.250 16.645 1.00 87.88 82 VAL A CA 1
ATOM 625 C C . VAL A 1 82 ? -18.619 -3.364 17.346 1.00 87.88 82 VAL A C 1
ATOM 627 O O . VAL A 1 82 ? -18.230 -4.532 17.240 1.00 87.88 82 VAL A O 1
ATOM 630 N N . ALA A 1 83 ? -19.720 -3.025 18.024 1.00 87.12 83 ALA A N 1
ATOM 631 C CA . ALA A 1 83 ? -20.584 -3.996 18.688 1.00 87.12 83 ALA A CA 1
ATOM 632 C C . ALA A 1 83 ? -21.333 -4.886 17.681 1.00 87.12 83 ALA A C 1
ATOM 634 O O . ALA A 1 83 ? -21.331 -6.108 17.826 1.00 87.12 83 ALA A O 1
ATOM 635 N N . LEU A 1 84 ? -21.908 -4.295 16.630 1.00 91.44 84 LEU A N 1
ATOM 636 C CA . LEU A 1 84 ? -22.679 -4.995 15.600 1.00 91.44 84 LEU A CA 1
ATOM 637 C C . LEU A 1 84 ? -21.845 -6.058 14.873 1.00 91.44 84 LEU A C 1
ATOM 639 O O . LEU A 1 84 ? -22.313 -7.174 14.648 1.00 91.44 84 LEU A O 1
ATOM 643 N N . PHE A 1 85 ? -20.599 -5.732 14.528 1.00 89.88 85 PHE A N 1
ATOM 644 C CA . PHE A 1 85 ? -19.703 -6.631 13.796 1.00 89.88 85 PHE A CA 1
ATOM 645 C C . PHE A 1 85 ? -18.799 -7.484 14.701 1.00 89.88 85 PHE A C 1
ATOM 647 O O . PHE A 1 85 ? -17.943 -8.210 14.192 1.00 89.88 85 PHE A O 1
ATOM 654 N N . ASN A 1 86 ? -18.976 -7.434 16.030 1.00 89.12 86 ASN A N 1
ATOM 655 C CA . ASN A 1 86 ? -18.126 -8.131 17.007 1.00 89.12 86 ASN A CA 1
ATOM 656 C C . ASN A 1 86 ? -16.622 -7.914 16.736 1.00 89.12 86 ASN A C 1
ATOM 658 O O . ASN A 1 86 ? -15.816 -8.856 16.715 1.00 89.12 86 ASN A O 1
ATOM 662 N N . LEU A 1 87 ? -16.242 -6.663 16.466 1.00 88.44 87 LEU A N 1
ATOM 663 C CA . LEU A 1 87 ? -14.860 -6.312 16.156 1.00 88.44 87 LEU A CA 1
ATOM 664 C C . LEU A 1 87 ? -14.023 -6.346 17.431 1.00 88.44 87 LEU A C 1
ATOM 666 O O . LEU A 1 87 ? -14.378 -5.757 18.451 1.00 88.44 87 LEU A O 1
ATOM 670 N N . THR A 1 88 ? -12.865 -6.998 17.365 1.00 89.94 88 THR A N 1
ATOM 671 C CA . THR A 1 88 ? -11.916 -7.001 18.481 1.00 89.94 88 THR A CA 1
ATOM 672 C C . THR A 1 88 ? -10.721 -6.131 18.138 1.00 89.94 88 THR A C 1
ATOM 674 O O . THR A 1 88 ? -10.076 -6.305 17.105 1.00 89.94 88 THR A O 1
ATOM 677 N N . ARG A 1 89 ? -10.388 -5.201 19.039 1.00 88.31 89 ARG A N 1
ATOM 678 C CA . ARG A 1 89 ? -9.306 -4.228 18.834 1.00 88.31 89 ARG A CA 1
ATOM 679 C C . ARG A 1 89 ? -7.995 -4.869 18.388 1.00 88.31 89 ARG A C 1
ATOM 681 O O . ARG A 1 89 ? -7.340 -4.352 17.490 1.00 88.31 89 ARG A O 1
ATOM 688 N N . GLY A 1 90 ? -7.610 -5.974 19.027 1.00 90.06 90 GLY A N 1
ATOM 689 C CA . GLY A 1 90 ? -6.368 -6.677 18.713 1.00 90.06 90 GLY A CA 1
ATOM 690 C C . GLY A 1 90 ? -6.357 -7.258 17.300 1.00 90.06 90 GLY A C 1
ATOM 691 O O . GLY A 1 90 ? -5.389 -7.053 16.574 1.00 90.06 90 GLY A O 1
ATOM 692 N N . ARG A 1 91 ? -7.440 -7.932 16.893 1.00 92.50 91 ARG A N 1
ATOM 693 C CA . ARG A 1 91 ? -7.545 -8.571 15.575 1.00 92.50 91 ARG A CA 1
ATOM 694 C C . ARG A 1 91 ? -7.571 -7.541 14.453 1.00 92.50 91 ARG A C 1
ATOM 696 O O . ARG A 1 91 ? -6.817 -7.686 13.499 1.00 92.50 91 ARG A O 1
ATOM 703 N N . GLU A 1 92 ? -8.389 -6.500 14.583 1.00 92.69 92 GLU A N 1
ATOM 704 C CA . GLU A 1 92 ? -8.493 -5.473 13.541 1.00 92.69 92 GLU A CA 1
ATOM 705 C C . GLU A 1 92 ? -7.174 -4.705 13.389 1.00 92.69 92 GLU A C 1
ATOM 707 O O . GLU A 1 92 ? -6.682 -4.533 12.279 1.00 92.69 92 GLU A O 1
ATOM 712 N N . LEU A 1 93 ? -6.517 -4.333 14.497 1.00 93.31 93 LEU A N 1
ATOM 713 C CA . LEU A 1 93 ? -5.199 -3.694 14.423 1.00 93.31 93 LEU A CA 1
ATOM 714 C C . LEU A 1 93 ? -4.137 -4.609 13.811 1.00 93.31 93 LEU A C 1
ATOM 716 O O . LEU A 1 93 ? -3.318 -4.135 13.030 1.00 93.31 93 LEU A O 1
ATOM 720 N N . PHE A 1 94 ? -4.144 -5.898 14.147 1.00 94.88 94 PHE A N 1
ATOM 721 C CA . PHE A 1 94 ? -3.212 -6.864 13.574 1.00 94.88 94 PHE A CA 1
ATOM 722 C C . PHE A 1 94 ? -3.350 -6.934 12.047 1.00 94.88 94 PHE A C 1
ATOM 724 O O . PHE A 1 94 ? -2.355 -6.768 11.340 1.00 94.88 94 PHE A O 1
ATOM 731 N N . TRP A 1 95 ? -4.575 -7.090 11.535 1.00 94.25 95 TRP A N 1
ATOM 732 C CA . TRP A 1 95 ? -4.825 -7.145 10.092 1.00 94.25 95 TRP A CA 1
ATOM 733 C C . TRP A 1 95 ? -4.497 -5.835 9.375 1.00 94.25 95 TRP A C 1
ATOM 735 O O . TRP A 1 95 ? -3.965 -5.881 8.269 1.00 94.25 95 TRP A O 1
ATOM 745 N N . THR A 1 96 ? -4.728 -4.679 10.002 1.00 93.56 96 THR A N 1
ATOM 746 C CA . THR A 1 96 ? -4.381 -3.380 9.403 1.00 93.56 96 THR A CA 1
ATOM 747 C C . THR A 1 96 ? -2.871 -3.111 9.404 1.00 93.56 96 THR A C 1
ATOM 749 O O . THR A 1 96 ? -2.366 -2.429 8.515 1.00 93.56 96 THR A O 1
ATOM 752 N N . VAL A 1 97 ? -2.119 -3.644 10.372 1.00 96.25 97 VAL A N 1
ATOM 753 C CA . VAL A 1 97 ? -0.661 -3.439 10.475 1.00 96.25 97 VAL A CA 1
ATOM 754 C C . VAL A 1 97 ? 0.130 -4.364 9.544 1.00 96.25 97 VAL A C 1
ATOM 756 O O . VAL A 1 97 ? 1.203 -3.968 9.088 1.00 96.25 97 VAL A O 1
ATOM 759 N N . ILE A 1 98 ? -0.377 -5.562 9.224 1.00 96.44 98 ILE A N 1
ATOM 760 C CA . ILE A 1 98 ? 0.324 -6.523 8.352 1.00 96.44 98 ILE A CA 1
ATOM 761 C C . ILE A 1 98 ? 0.770 -5.889 7.023 1.00 96.44 98 ILE A C 1
ATOM 763 O O . ILE A 1 98 ? 1.970 -5.938 6.747 1.00 96.44 98 ILE A O 1
ATOM 767 N N . PRO A 1 99 ? -0.113 -5.255 6.222 1.00 92.88 99 PRO A N 1
ATOM 768 C CA . PRO A 1 99 ? 0.289 -4.659 4.950 1.00 92.88 99 PRO A CA 1
ATOM 769 C C . PRO A 1 99 ? 1.406 -3.622 5.101 1.00 92.88 99 PRO A C 1
ATOM 771 O O . PRO A 1 99 ? 2.326 -3.591 4.280 1.00 92.88 99 PRO A O 1
ATOM 774 N N . LEU A 1 100 ? 1.379 -2.830 6.180 1.00 95.44 100 LEU A N 1
ATOM 775 C CA . LEU A 1 100 ? 2.375 -1.791 6.444 1.00 95.44 100 LEU A CA 1
ATOM 776 C C . LEU A 1 100 ? 3.744 -2.412 6.716 1.00 95.44 100 LEU A C 1
ATOM 778 O O . LEU A 1 100 ? 4.741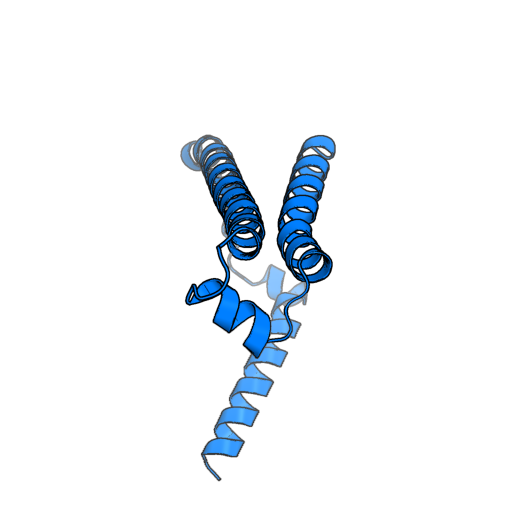 -2.005 6.118 1.00 95.44 100 LEU A O 1
ATOM 782 N N . VAL A 1 101 ? 3.782 -3.429 7.579 1.00 96.38 101 VAL A N 1
ATOM 783 C CA . VAL A 1 101 ? 5.010 -4.166 7.898 1.00 96.38 101 VAL A CA 1
ATOM 784 C C . VAL A 1 101 ? 5.538 -4.880 6.659 1.00 96.38 101 VAL A C 1
ATOM 786 O O . VAL A 1 101 ? 6.719 -4.750 6.351 1.00 96.38 101 VAL A O 1
ATOM 789 N N . SER A 1 102 ? 4.683 -5.569 5.901 1.00 94.56 102 SER A N 1
ATOM 790 C CA . SER A 1 102 ? 5.079 -6.251 4.664 1.00 94.56 102 SER A CA 1
ATOM 791 C C . SER A 1 102 ? 5.641 -5.278 3.626 1.00 94.56 102 SER A C 1
ATOM 793 O O . SER A 1 102 ? 6.677 -5.561 3.030 1.00 94.56 102 SER A O 1
ATOM 795 N N . THR A 1 103 ? 5.014 -4.111 3.450 1.00 94.38 103 THR A N 1
ATOM 796 C CA . THR A 1 103 ? 5.504 -3.054 2.550 1.00 94.38 103 THR A CA 1
ATOM 797 C C . THR A 1 103 ? 6.880 -2.557 2.988 1.00 94.38 103 THR A C 1
ATOM 799 O O . THR A 1 103 ? 7.791 -2.468 2.167 1.00 94.38 103 THR A O 1
ATOM 802 N N . ALA A 1 104 ? 7.053 -2.265 4.280 1.00 93.56 104 ALA A N 1
ATOM 803 C CA . ALA A 1 104 ? 8.319 -1.787 4.826 1.00 93.56 104 ALA A CA 1
ATOM 804 C C . ALA A 1 104 ? 9.433 -2.838 4.704 1.00 93.56 104 ALA A C 1
ATOM 806 O O . ALA A 1 104 ? 10.542 -2.509 4.289 1.00 93.56 104 ALA A O 1
ATOM 807 N N . MET A 1 105 ? 9.131 -4.106 5.003 1.00 96.00 105 MET A N 1
ATOM 808 C CA . MET A 1 105 ? 10.067 -5.220 4.842 1.00 96.00 105 MET A CA 1
ATOM 809 C C . MET A 1 105 ? 10.492 -5.392 3.385 1.00 96.00 105 MET A C 1
ATOM 811 O O . MET A 1 105 ? 11.676 -5.568 3.115 1.00 96.00 105 MET A O 1
ATOM 815 N N . LEU A 1 106 ? 9.547 -5.317 2.446 1.00 93.31 106 LEU A N 1
ATOM 816 C CA . LEU A 1 106 ? 9.830 -5.480 1.023 1.00 93.31 106 LEU A CA 1
ATOM 817 C C . LEU A 1 106 ? 10.643 -4.302 0.472 1.00 93.31 106 LEU A C 1
ATOM 819 O O . LEU A 1 106 ? 11.609 -4.518 -0.254 1.00 93.31 106 LEU A O 1
ATOM 823 N N . ALA A 1 107 ? 10.319 -3.070 0.872 1.00 92.06 107 ALA A N 1
ATOM 824 C CA . ALA A 1 107 ? 11.107 -1.887 0.531 1.00 92.06 107 ALA A CA 1
ATOM 825 C C . ALA A 1 107 ? 12.536 -1.966 1.093 1.00 92.06 107 ALA A C 1
ATOM 827 O O . ALA A 1 107 ? 13.493 -1.699 0.369 1.00 92.06 107 ALA A O 1
ATOM 828 N N . PHE A 1 108 ? 12.689 -2.383 2.354 1.00 94.38 108 PHE A N 1
ATOM 829 C CA . PHE A 1 108 ? 13.997 -2.591 2.975 1.00 94.38 108 PHE A CA 1
ATOM 830 C C . PHE A 1 108 ? 14.798 -3.683 2.262 1.00 94.38 108 PHE A C 1
ATOM 832 O O . PHE A 1 108 ? 15.973 -3.485 1.968 1.00 94.38 108 PHE A O 1
ATOM 839 N N . TRP A 1 109 ? 14.167 -4.814 1.945 1.00 95.56 109 TRP A N 1
ATOM 840 C CA . TRP A 1 109 ? 14.813 -5.908 1.226 1.00 95.56 109 TRP A CA 1
ATOM 841 C C . TRP A 1 109 ? 15.296 -5.472 -0.160 1.00 95.56 109 TRP A C 1
ATOM 843 O O . TRP A 1 109 ? 16.449 -5.715 -0.499 1.00 95.56 109 TRP A O 1
ATOM 853 N N . LEU A 1 110 ? 14.465 -4.762 -0.930 1.00 89.69 110 LEU A N 1
ATOM 854 C CA . LEU A 1 110 ? 14.854 -4.222 -2.237 1.00 89.69 110 LEU A C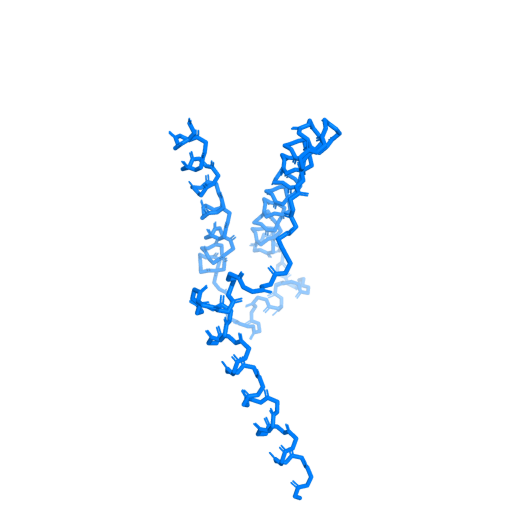A 1
ATOM 855 C C . LEU A 1 110 ? 15.966 -3.174 -2.139 1.00 89.69 110 LEU A C 1
ATOM 857 O O . LEU A 1 110 ? 16.798 -3.088 -3.037 1.00 89.69 110 LEU A O 1
ATOM 861 N N . TRP A 1 111 ? 15.985 -2.379 -1.068 1.00 88.75 111 TRP A N 1
ATOM 862 C CA . TRP A 1 111 ? 17.067 -1.433 -0.808 1.00 88.75 111 TRP A CA 1
ATOM 863 C C . TRP A 1 111 ? 18.379 -2.145 -0.467 1.00 88.75 111 TRP A C 1
ATOM 865 O O . TRP A 1 111 ? 19.421 -1.766 -0.981 1.00 88.75 111 TRP A O 1
ATOM 875 N N . ALA A 1 112 ? 18.332 -3.179 0.375 1.00 90.88 112 ALA A N 1
ATOM 876 C CA . ALA A 1 112 ? 19.507 -3.944 0.790 1.00 90.88 112 ALA A CA 1
ATOM 877 C C . ALA A 1 112 ? 20.046 -4.887 -0.302 1.00 90.88 112 ALA A C 1
ATOM 879 O O . ALA A 1 112 ? 21.208 -5.275 -0.246 1.00 90.88 112 ALA A O 1
ATOM 880 N N . ALA A 1 113 ? 19.197 -5.291 -1.251 1.00 83.62 113 ALA A N 1
ATOM 881 C CA . ALA A 1 113 ? 19.562 -6.135 -2.388 1.00 83.62 113 ALA A CA 1
ATOM 882 C C . ALA A 1 113 ? 20.082 -5.345 -3.605 1.00 83.62 113 ALA A C 1
ATOM 884 O O . ALA A 1 113 ? 20.505 -5.967 -4.581 1.00 83.62 113 ALA A O 1
ATOM 885 N N . ARG A 1 114 ? 20.009 -4.008 -3.572 1.00 66.81 114 ARG A N 1
ATOM 886 C CA . ARG A 1 114 ? 20.696 -3.121 -4.522 1.00 66.81 114 ARG A CA 1
ATOM 887 C C . ARG A 1 114 ? 22.169 -2.991 -4.164 1.00 66.81 114 ARG A C 1
ATOM 889 O O . ARG A 1 114 ? 22.960 -2.892 -5.125 1.00 66.81 114 ARG A O 1
#

Radius of gyration: 22.13 Å; chains: 1; bounding box: 49×31×52 Å